Protein AF-A0AAV4NPJ3-F1 (afdb_monomer_lite)

Organism: Caerostris extrusa (NCBI:txid172846)

Secondary structure (DSSP, 8-state):
-TGGGT---SSS---SHHHHHHHHHHHHHHHHHHHHHHHHHHHHHHHHTHHHHHHHHHHHHHHHHHHHTT--HHHHHHHHHHHHHHHTT----HHHHHHHS-HHHHHHHHHHHHHHHHHH-HHHHTS-HHHHHHHHTT---

Sequence (141 aa):
MSHMLCIGYGRFPPQSLTDMWLTLLSMISGATCYALFLGHTTNLIQSLDSSRRQYREKLKQVEEYMAYRKLHRDLRTRITDYFEHRYQGKFFDEEMILGELSERLREDVINYNCRSLVASVPFFANADPNFVNDVVTKLKI

InterPro domains:
  IPR018490 Cyclic nucleotide-binding domain superfamily [SSF51206] (49-140)
  IPR051413 Potassium/sodium hyperpolarization-activated cyclic nucleotide-gated channel [PTHR45689] (1-140)

Foldseek 3Di:
DCLLVVVDDDPDPDPDPVSVVVSVVSNVVSVVVVVVVVVVVVVVVCVVCVFLVVLVVVVVVVVVVCVVVVPDDVVNVVVSVVSCVVAVSGDDPVVVVLVPDDPVVSLVVLCVVCVVVLVVDPVNVPDDPVVVSVVSSPDDD

Radius of gyration: 28.48 Å; chains: 1; bounding box: 67×45×72 Å

pLDDT: mean 88.07, std 9.39, range [54.59, 97.94]

Structure (mmCIF, N/CA/C/O backbone):
data_AF-A0AAV4NPJ3-F1
#
_entry.id   AF-A0AAV4NPJ3-F1
#
loop_
_atom_site.group_PDB
_atom_site.id
_atom_site.type_symbol
_atom_site.label_atom_id
_atom_site.label_alt_id
_atom_site.label_comp_id
_atom_site.label_asym_id
_atom_site.label_entity_id
_atom_site.label_seq_id
_atom_site.pdbx_PDB_ins_code
_atom_site.Cartn_x
_atom_site.Cartn_y
_atom_site.Cartn_z
_atom_site.occupancy
_atom_site.B_iso_or_equiv
_atom_site.auth_seq_id
_atom_site.auth_comp_id
_atom_site.auth_asym_id
_atom_site.auth_atom_id
_atom_site.pdbx_PDB_model_num
ATOM 1 N N . MET A 1 1 ? 20.559 8.205 -31.337 1.00 59.12 1 MET A N 1
ATOM 2 C CA . MET A 1 1 ? 19.292 7.554 -30.925 1.00 59.12 1 MET A CA 1
ATOM 3 C C . MET A 1 1 ? 19.341 6.029 -31.040 1.00 59.12 1 MET A C 1
ATOM 5 O O . MET A 1 1 ? 18.968 5.381 -30.076 1.00 59.12 1 MET A O 1
ATOM 9 N N . SER A 1 2 ? 19.836 5.433 -32.136 1.00 61.56 2 SER A N 1
ATOM 10 C CA . SER A 1 2 ? 19.913 3.962 -32.309 1.00 61.56 2 SER A CA 1
ATOM 11 C C . SER A 1 2 ? 20.800 3.240 -31.278 1.00 61.56 2 SER A C 1
ATOM 13 O O . SER A 1 2 ? 20.381 2.236 -30.709 1.00 61.56 2 SER A O 1
ATOM 15 N N . HIS A 1 3 ? 21.982 3.790 -30.976 1.00 57.72 3 HIS A N 1
ATOM 16 C CA . HIS A 1 3 ? 22.903 3.250 -29.959 1.00 57.72 3 HIS A CA 1
ATOM 17 C C . HIS A 1 3 ? 22.355 3.347 -28.529 1.00 57.72 3 HIS A C 1
ATOM 19 O O . HIS A 1 3 ? 22.660 2.507 -27.694 1.00 57.72 3 HIS A O 1
ATOM 25 N N . MET A 1 4 ? 21.515 4.350 -28.261 1.00 56.78 4 MET A N 1
ATOM 26 C CA . MET A 1 4 ? 20.905 4.579 -26.948 1.00 56.78 4 MET A CA 1
ATOM 27 C C . MET A 1 4 ? 19.781 3.579 -26.639 1.00 56.78 4 MET A C 1
ATOM 29 O O . MET A 1 4 ? 19.481 3.340 -25.478 1.00 56.78 4 MET A O 1
ATOM 33 N N . LEU A 1 5 ? 19.170 2.995 -27.673 1.00 54.59 5 LEU A N 1
ATOM 34 C CA . LEU A 1 5 ? 18.054 2.051 -27.562 1.00 54.59 5 LEU A CA 1
ATOM 35 C C . LEU A 1 5 ? 18.465 0.600 -27.868 1.00 54.59 5 LEU A C 1
ATOM 37 O O . LEU A 1 5 ? 17.599 -0.248 -28.057 1.00 54.59 5 LEU A O 1
ATOM 41 N N . CYS A 1 6 ? 19.769 0.311 -27.960 1.00 59.78 6 CYS A N 1
ATOM 42 C CA . CYS A 1 6 ? 20.296 -1.013 -28.318 1.00 59.78 6 CYS A CA 1
ATOM 43 C C . CYS A 1 6 ? 19.797 -1.553 -29.680 1.00 59.78 6 CYS A C 1
ATOM 45 O O . CYS A 1 6 ? 19.761 -2.762 -29.885 1.00 59.78 6 CYS A O 1
ATOM 47 N N . ILE A 1 7 ? 19.418 -0.678 -30.623 1.00 71.56 7 ILE A N 1
ATOM 48 C CA . ILE A 1 7 ? 18.850 -1.075 -31.932 1.00 71.56 7 ILE A CA 1
ATOM 49 C C . ILE A 1 7 ? 19.957 -1.420 -32.950 1.00 71.56 7 ILE A C 1
ATOM 51 O O . ILE A 1 7 ? 19.713 -2.135 -33.917 1.00 71.56 7 ILE A O 1
ATOM 55 N N . GLY A 1 8 ? 21.192 -0.961 -32.713 1.00 65.38 8 GLY A N 1
ATOM 56 C CA . GLY A 1 8 ? 22.374 -1.314 -33.507 1.00 65.38 8 GLY A CA 1
ATOM 57 C C . GLY A 1 8 ? 23.071 -0.123 -34.172 1.00 65.38 8 GLY A C 1
ATOM 58 O O . GLY A 1 8 ? 22.773 1.045 -33.900 1.00 65.38 8 GLY A O 1
ATOM 59 N N . TYR A 1 9 ? 24.039 -0.443 -35.032 1.00 63.28 9 TYR A N 1
ATOM 60 C CA . TYR A 1 9 ? 24.774 0.514 -35.866 1.00 63.28 9 TYR A CA 1
ATOM 61 C C . TYR A 1 9 ? 23.912 0.916 -37.068 1.00 63.28 9 TYR A C 1
ATOM 63 O O . TYR A 1 9 ? 23.127 0.100 -37.528 1.00 63.28 9 TYR A O 1
ATOM 71 N N . GLY A 1 10 ? 24.037 2.158 -37.552 1.00 70.31 10 GLY A N 1
ATOM 72 C CA . GLY A 1 10 ? 23.197 2.731 -38.616 1.00 70.31 10 GLY A CA 1
ATOM 73 C C . GLY A 1 10 ? 23.171 1.930 -39.930 1.00 70.31 10 GLY A C 1
ATOM 74 O O . GLY A 1 10 ? 22.499 0.915 -40.038 1.00 70.31 10 GLY A O 1
ATOM 75 N N . ARG A 1 11 ? 23.836 2.411 -40.989 1.00 66.75 11 ARG A N 1
ATOM 76 C CA . ARG A 1 11 ? 23.858 1.710 -42.294 1.00 66.75 11 ARG A CA 1
ATOM 77 C C . ARG A 1 11 ? 25.016 0.708 -42.417 1.00 66.75 11 ARG A C 1
ATOM 79 O O . ARG A 1 11 ? 24.890 -0.269 -43.144 1.00 66.75 11 ARG A O 1
ATOM 86 N N . PHE A 1 12 ? 26.123 0.946 -41.707 1.00 72.00 12 PHE A N 1
ATOM 87 C CA . PHE A 1 12 ? 27.345 0.132 -41.720 1.00 72.00 12 PHE A CA 1
ATOM 88 C C . PHE A 1 12 ? 28.020 0.154 -40.332 1.00 72.00 12 PHE A C 1
ATOM 90 O O . PHE A 1 12 ? 27.826 1.125 -39.593 1.00 72.00 12 PHE A O 1
ATOM 97 N N . PRO A 1 13 ? 28.805 -0.878 -39.958 1.00 73.81 13 PRO A N 1
ATOM 98 C CA . PRO A 1 13 ? 29.595 -0.865 -38.725 1.00 73.81 13 PRO A CA 1
ATOM 99 C C . PRO A 1 13 ? 30.749 0.153 -38.811 1.00 73.81 13 PRO A C 1
ATOM 101 O O . PRO A 1 13 ? 31.213 0.434 -39.922 1.00 73.81 13 PRO A O 1
ATOM 104 N N . PRO A 1 14 ? 31.232 0.696 -37.674 1.00 75.81 14 PRO A N 1
ATOM 105 C CA . PRO A 1 14 ? 32.326 1.664 -37.653 1.00 75.81 14 PRO A CA 1
ATOM 106 C C . PRO A 1 14 ? 33.580 1.055 -38.289 1.00 75.81 14 PRO A C 1
ATOM 108 O O . PRO A 1 14 ? 34.057 0.009 -37.855 1.00 75.81 14 PRO A O 1
ATOM 111 N N . GLN A 1 15 ? 34.083 1.701 -39.343 1.00 79.12 15 GLN A N 1
ATOM 112 C CA . GLN A 1 15 ? 35.246 1.236 -40.110 1.00 79.12 15 GLN A CA 1
ATOM 113 C C . GLN A 1 15 ? 36.548 1.885 -39.619 1.00 79.12 15 GLN A C 1
ATOM 115 O O . GLN A 1 15 ? 37.614 1.286 -39.729 1.00 79.12 15 GLN A O 1
ATOM 120 N N . SER A 1 16 ? 36.475 3.109 -39.078 1.00 87.88 16 SER A N 1
ATOM 121 C CA . SER A 1 16 ? 37.637 3.826 -38.549 1.00 87.88 16 SER A CA 1
ATOM 122 C C . SER A 1 16 ? 37.790 3.629 -37.037 1.00 87.88 16 SER A C 1
ATOM 124 O O . SER A 1 16 ? 36.809 3.457 -36.307 1.00 87.88 16 SER A O 1
ATOM 126 N N . LEU A 1 17 ? 39.034 3.687 -36.547 1.00 85.69 17 LEU A N 1
ATOM 127 C CA . LEU A 1 17 ? 39.340 3.549 -35.118 1.00 85.69 17 LEU A CA 1
ATOM 128 C C . LEU A 1 17 ? 38.647 4.645 -34.285 1.00 85.69 17 LEU A C 1
ATOM 130 O O . LEU A 1 17 ? 38.153 4.388 -33.190 1.00 85.69 17 LEU A O 1
ATOM 134 N N . THR A 1 18 ? 38.573 5.862 -34.829 1.00 87.69 18 THR A N 1
ATOM 135 C CA . THR A 1 18 ? 37.867 7.004 -34.234 1.00 87.69 18 THR A CA 1
ATOM 136 C C . THR A 1 18 ? 36.362 6.767 -34.137 1.00 87.69 18 THR A C 1
ATOM 138 O O . THR A 1 18 ? 35.787 6.990 -33.072 1.00 87.69 18 THR A O 1
ATOM 141 N N . ASP A 1 19 ? 35.730 6.238 -35.191 1.00 83.00 19 ASP A N 1
ATOM 142 C CA . ASP A 1 19 ? 34.296 5.919 -35.169 1.00 83.00 19 ASP A CA 1
ATOM 143 C C . ASP A 1 19 ? 33.989 4.799 -34.171 1.00 83.00 19 ASP A C 1
ATOM 145 O O . ASP A 1 19 ? 32.953 4.825 -33.505 1.00 83.00 19 ASP A O 1
ATOM 149 N N . MET A 1 20 ? 34.898 3.828 -34.023 1.00 84.12 20 MET A N 1
ATOM 150 C CA . MET A 1 20 ? 34.754 2.734 -33.064 1.00 84.12 20 MET A CA 1
ATOM 151 C C . MET A 1 20 ? 34.739 3.254 -31.621 1.00 84.12 20 MET A C 1
ATOM 153 O O . MET A 1 20 ? 33.819 2.923 -30.870 1.00 84.12 20 MET A O 1
ATOM 157 N N . TRP A 1 21 ? 35.693 4.112 -31.242 1.00 87.44 21 TRP A N 1
ATOM 158 C CA . TRP A 1 21 ? 35.749 4.705 -29.900 1.00 87.44 21 TRP A CA 1
ATOM 159 C C . TRP A 1 21 ? 34.550 5.602 -29.591 1.00 87.44 21 TRP A C 1
ATOM 161 O O . TRP A 1 21 ? 33.960 5.485 -28.516 1.00 87.44 21 TRP A O 1
ATOM 171 N N . LEU A 1 22 ? 34.144 6.456 -30.537 1.00 85.69 22 LEU A N 1
ATOM 172 C CA . LEU A 1 22 ? 32.957 7.301 -30.378 1.00 85.69 22 LEU A CA 1
ATOM 173 C C . LEU A 1 22 ? 31.692 6.459 -30.211 1.00 85.69 22 LEU A C 1
ATOM 175 O O . LEU A 1 22 ? 30.855 6.745 -29.351 1.00 85.69 22 LEU A O 1
ATOM 179 N N . THR A 1 23 ? 31.576 5.382 -30.989 1.00 85.00 23 THR A N 1
ATOM 180 C CA . THR A 1 23 ? 30.420 4.498 -30.889 1.00 85.00 23 THR A CA 1
ATOM 181 C C . THR A 1 23 ? 30.400 3.754 -29.556 1.00 85.00 23 THR A C 1
ATOM 183 O O . THR A 1 23 ? 29.353 3.722 -28.911 1.00 85.00 23 THR A O 1
ATOM 186 N N . LEU A 1 24 ? 31.541 3.229 -29.094 1.00 87.19 24 LEU A N 1
ATOM 187 C CA . LEU A 1 24 ? 31.666 2.596 -27.777 1.00 87.19 24 LEU A CA 1
ATOM 188 C C . LEU A 1 24 ? 31.264 3.552 -26.649 1.00 87.19 24 LEU A C 1
ATOM 190 O O . LEU A 1 24 ? 30.436 3.190 -25.814 1.00 87.19 24 LEU A O 1
ATOM 194 N N . LEU A 1 25 ? 31.776 4.786 -26.660 1.00 89.25 25 LEU A N 1
ATOM 195 C CA . LEU A 1 25 ? 31.443 5.789 -25.648 1.00 89.25 25 LEU A CA 1
ATOM 196 C C . LEU A 1 25 ? 29.944 6.120 -25.651 1.00 89.25 25 LEU A C 1
ATOM 198 O O . LEU A 1 25 ? 29.322 6.183 -24.591 1.00 89.25 25 LEU A O 1
ATOM 202 N N . SER A 1 26 ? 29.350 6.278 -26.838 1.00 87.25 26 SER A N 1
ATOM 203 C CA . SER A 1 26 ? 27.914 6.546 -26.989 1.00 87.25 26 SER A CA 1
ATOM 204 C C . SER A 1 26 ? 27.028 5.379 -26.537 1.00 87.25 26 SER A C 1
ATOM 206 O O . SER A 1 26 ? 25.923 5.590 -26.039 1.00 87.25 26 SER A O 1
ATOM 208 N N . MET A 1 27 ? 27.508 4.143 -26.693 1.00 86.38 27 MET A N 1
ATOM 209 C CA . MET A 1 27 ? 26.780 2.942 -26.299 1.00 86.38 27 MET A CA 1
ATOM 210 C C . MET A 1 27 ? 26.822 2.760 -24.781 1.00 86.38 27 MET A C 1
ATOM 212 O O . MET A 1 27 ? 25.794 2.481 -24.171 1.00 86.38 27 MET A O 1
ATOM 216 N N . ILE A 1 28 ? 27.982 3.000 -24.160 1.00 91.00 28 ILE A N 1
ATOM 217 C CA . ILE A 1 28 ? 28.144 2.973 -22.701 1.00 91.00 28 ILE A CA 1
ATOM 218 C C . ILE A 1 28 ? 27.286 4.059 -22.048 1.00 91.00 28 ILE A C 1
ATOM 220 O O . ILE A 1 28 ? 26.547 3.771 -21.104 1.00 91.00 28 ILE A O 1
ATOM 224 N N . SER A 1 29 ? 27.339 5.296 -22.553 1.00 90.69 29 SER A N 1
ATOM 225 C CA . SER A 1 29 ? 26.529 6.386 -22.003 1.00 90.69 29 SER A CA 1
ATOM 226 C C . SER A 1 29 ? 25.033 6.119 -22.180 1.00 90.69 29 SER A C 1
ATOM 228 O O . SER A 1 29 ? 24.273 6.254 -21.223 1.00 90.69 29 SER A O 1
ATOM 230 N N . GLY A 1 30 ? 24.613 5.646 -23.358 1.00 86.56 30 GLY A N 1
ATOM 231 C CA . GLY A 1 30 ? 23.223 5.288 -23.634 1.00 86.56 30 GLY A CA 1
ATOM 232 C C . GLY A 1 30 ? 22.694 4.174 -22.730 1.00 86.56 30 GLY A C 1
ATOM 233 O O . GLY A 1 30 ? 21.645 4.340 -22.108 1.00 86.56 30 GLY A O 1
ATOM 234 N N . ALA A 1 31 ? 23.445 3.077 -22.595 1.00 88.69 31 ALA A N 1
ATOM 235 C CA . ALA A 1 31 ? 23.090 1.962 -21.718 1.00 88.69 31 ALA A CA 1
ATOM 236 C C . ALA A 1 31 ? 22.996 2.396 -20.247 1.00 88.69 31 ALA A C 1
ATOM 238 O O . ALA A 1 31 ? 22.064 2.004 -19.546 1.00 88.69 31 ALA A O 1
ATOM 239 N N . THR A 1 32 ? 23.918 3.250 -19.794 1.00 93.00 32 THR A N 1
ATOM 240 C CA . THR A 1 32 ? 23.924 3.767 -18.419 1.00 93.00 32 THR A CA 1
ATOM 241 C C . THR A 1 32 ? 22.701 4.644 -18.154 1.00 93.00 32 THR A C 1
ATOM 243 O O . THR A 1 32 ? 21.985 4.422 -17.179 1.00 93.00 32 THR A O 1
ATOM 246 N N . CYS A 1 33 ? 22.402 5.594 -19.045 1.00 92.12 33 CYS A N 1
ATOM 247 C CA . CYS A 1 33 ? 21.211 6.437 -18.938 1.00 92.12 33 CYS A CA 1
ATOM 248 C C . CYS A 1 33 ? 19.919 5.609 -18.945 1.00 92.12 33 CYS A C 1
ATOM 250 O O . CYS A 1 33 ? 19.019 5.878 -18.150 1.00 92.12 33 CYS A O 1
ATOM 252 N N . TYR A 1 34 ? 19.830 4.586 -19.801 1.00 90.81 34 TYR A N 1
ATOM 253 C CA . TYR A 1 34 ? 18.662 3.708 -19.860 1.00 90.81 34 TYR A CA 1
ATOM 254 C C . TYR A 1 34 ? 18.494 2.873 -18.583 1.00 90.81 34 TYR A C 1
ATOM 256 O O . TYR A 1 34 ? 17.387 2.779 -18.053 1.00 90.81 34 TYR A O 1
ATOM 264 N N . ALA A 1 35 ? 19.586 2.326 -18.040 1.00 93.44 35 ALA A N 1
ATOM 265 C CA . ALA A 1 35 ? 19.563 1.591 -16.778 1.00 93.44 35 ALA A CA 1
ATOM 266 C C . ALA A 1 35 ? 19.104 2.475 -15.606 1.00 93.44 35 ALA A C 1
ATOM 268 O O . ALA A 1 35 ? 18.251 2.061 -14.821 1.00 93.44 35 ALA A O 1
ATOM 269 N N . LEU A 1 36 ? 19.613 3.709 -15.516 1.00 95.44 36 LEU A N 1
ATOM 270 C CA . LEU A 1 36 ? 19.187 4.671 -14.496 1.00 95.44 36 LEU A CA 1
ATOM 271 C C . LEU A 1 36 ? 17.712 5.042 -14.650 1.00 95.44 36 LEU A C 1
ATOM 273 O O . LEU A 1 36 ? 16.971 5.035 -13.668 1.00 95.44 36 LEU A O 1
ATOM 277 N N . PHE A 1 37 ? 17.269 5.318 -15.878 1.00 94.94 37 PHE A N 1
ATOM 278 C CA . PHE A 1 37 ? 15.871 5.618 -16.169 1.00 94.94 37 PHE A CA 1
ATOM 279 C C . PHE A 1 37 ? 14.949 4.480 -15.714 1.00 94.94 37 PHE A C 1
ATOM 281 O O . PHE A 1 37 ? 14.025 4.722 -14.938 1.00 94.94 37 PHE A O 1
ATOM 288 N N . LEU A 1 38 ? 15.245 3.235 -16.106 1.00 95.31 38 LEU A N 1
ATOM 289 C CA . LEU A 1 38 ? 14.479 2.067 -15.664 1.00 95.31 38 LEU A CA 1
ATOM 290 C C . LEU A 1 38 ? 14.506 1.884 -14.144 1.00 95.31 38 LEU A C 1
ATOM 292 O O . LEU A 1 38 ? 13.476 1.545 -13.556 1.00 95.31 38 LEU A O 1
ATOM 296 N N . GLY A 1 39 ? 15.647 2.130 -13.497 1.00 95.44 39 GLY A N 1
ATOM 297 C CA . GLY A 1 39 ? 15.765 2.089 -12.040 1.00 95.44 39 GLY A CA 1
ATOM 298 C C . GLY A 1 39 ? 14.828 3.088 -11.360 1.00 95.44 39 GLY A C 1
ATOM 299 O O . GLY A 1 39 ? 14.052 2.718 -10.477 1.00 95.44 39 GLY A O 1
ATOM 300 N N . HIS A 1 40 ? 14.824 4.341 -11.818 1.00 95.00 40 HIS A N 1
ATOM 301 C CA . HIS A 1 40 ? 13.934 5.374 -11.289 1.00 95.00 40 HIS A CA 1
ATOM 302 C C . HIS A 1 40 ? 12.457 5.073 -11.553 1.00 95.00 40 HIS A C 1
ATOM 304 O O . HIS A 1 40 ? 11.642 5.204 -10.639 1.00 95.00 40 HIS A O 1
ATOM 310 N N . THR A 1 41 ? 12.102 4.626 -12.762 1.00 94.94 41 THR A N 1
ATOM 311 C CA . THR A 1 41 ? 10.723 4.229 -13.082 1.00 94.94 41 THR A CA 1
ATOM 312 C C . THR A 1 41 ? 10.257 3.070 -12.200 1.00 94.94 41 THR A C 1
ATOM 314 O O . THR A 1 41 ? 9.150 3.114 -11.671 1.00 94.94 41 THR A O 1
ATOM 317 N N . THR A 1 42 ? 11.107 2.065 -11.974 1.00 92.56 42 THR A N 1
ATOM 318 C CA . THR A 1 42 ? 10.786 0.924 -11.102 1.00 92.56 42 THR A CA 1
ATOM 319 C C . THR A 1 42 ? 10.555 1.372 -9.662 1.00 92.56 42 THR A C 1
ATOM 321 O O . THR A 1 42 ? 9.555 0.990 -9.055 1.00 92.56 42 THR A O 1
ATOM 324 N N . ASN A 1 43 ? 11.430 2.226 -9.125 1.00 90.69 43 ASN A N 1
ATOM 325 C CA . ASN A 1 43 ? 11.278 2.762 -7.772 1.00 90.69 43 ASN A CA 1
ATOM 326 C C . ASN A 1 43 ? 9.997 3.590 -7.621 1.00 90.69 43 ASN A C 1
ATOM 328 O O . ASN A 1 43 ? 9.311 3.466 -6.610 1.00 90.69 43 ASN A O 1
ATOM 332 N N . LEU A 1 44 ? 9.644 4.390 -8.630 1.00 91.00 44 LEU A N 1
ATOM 333 C CA . LEU A 1 44 ? 8.398 5.155 -8.634 1.00 91.00 44 LEU A CA 1
ATOM 334 C C . LEU A 1 44 ? 7.167 4.237 -8.634 1.00 91.00 44 LEU A C 1
ATOM 336 O O . LEU A 1 44 ? 6.236 4.447 -7.866 1.00 91.00 44 LEU A O 1
ATOM 340 N N . ILE A 1 45 ? 7.164 3.187 -9.458 1.00 88.44 45 ILE A N 1
ATOM 341 C CA . ILE A 1 45 ? 6.063 2.212 -9.476 1.00 88.44 45 ILE A CA 1
ATOM 342 C C . ILE A 1 45 ? 5.935 1.521 -8.112 1.00 88.44 45 ILE A C 1
ATOM 344 O O . ILE A 1 45 ? 4.828 1.346 -7.606 1.00 88.44 45 ILE A O 1
ATOM 348 N N . GLN A 1 46 ? 7.060 1.159 -7.492 1.00 85.06 46 GLN A N 1
ATOM 349 C CA . GLN A 1 46 ? 7.061 0.532 -6.172 1.00 85.06 46 GLN A CA 1
ATOM 350 C C . GLN A 1 46 ? 6.589 1.478 -5.059 1.00 85.06 46 GLN A C 1
ATOM 352 O O . GLN A 1 46 ? 5.943 1.012 -4.120 1.0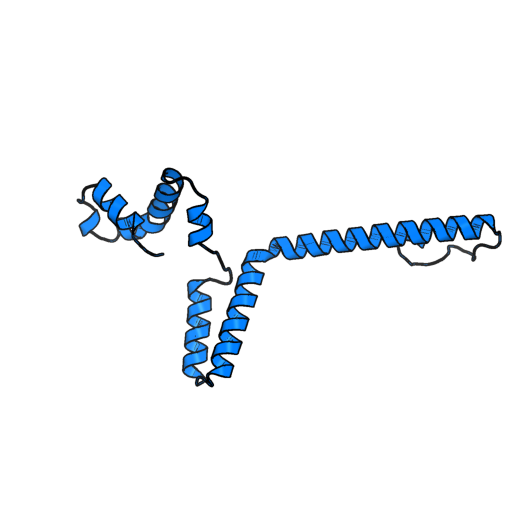0 85.06 46 GLN A O 1
ATOM 357 N N . SER A 1 47 ? 6.884 2.779 -5.146 1.00 84.56 47 SER A N 1
ATOM 358 C CA . SER A 1 47 ? 6.475 3.753 -4.128 1.00 84.56 47 SER A CA 1
ATOM 359 C C . SER A 1 47 ? 4.989 4.107 -4.209 1.00 84.56 47 SER A C 1
ATOM 361 O O . SER A 1 47 ? 4.359 4.294 -3.168 1.00 84.56 47 SER A O 1
ATOM 363 N N . LEU A 1 48 ? 4.404 4.126 -5.412 1.00 83.50 48 LEU A N 1
ATOM 364 C CA . LEU A 1 48 ? 2.978 4.404 -5.616 1.00 83.50 48 LEU A CA 1
ATOM 365 C C . LEU A 1 48 ? 2.055 3.345 -4.989 1.00 83.50 48 LEU A C 1
ATOM 367 O O . LEU A 1 48 ? 0.935 3.670 -4.601 1.00 83.50 48 LEU A O 1
ATOM 371 N N . ASP A 1 49 ? 2.514 2.095 -4.865 1.00 85.44 49 ASP A N 1
ATOM 372 C CA . ASP A 1 49 ? 1.713 0.974 -4.348 1.00 85.44 49 ASP A CA 1
ATOM 373 C C . ASP A 1 49 ? 2.156 0.494 -2.952 1.00 85.44 49 ASP A C 1
ATOM 375 O O . ASP A 1 49 ? 1.902 -0.650 -2.570 1.00 85.44 49 ASP A O 1
ATOM 379 N N . SER A 1 50 ? 2.829 1.352 -2.177 1.00 87.12 50 SER A N 1
ATOM 380 C CA . SER A 1 50 ? 3.464 0.991 -0.897 1.00 87.12 50 SER A CA 1
ATOM 381 C C . SER A 1 50 ? 2.498 0.359 0.119 1.00 87.12 50 SER A C 1
ATOM 383 O O . SER A 1 50 ? 2.747 -0.750 0.589 1.00 87.12 50 SER A O 1
ATOM 385 N N . SER A 1 51 ? 1.358 1.000 0.399 1.00 88.94 51 SER A N 1
ATOM 386 C CA . SER A 1 51 ? 0.352 0.504 1.363 1.00 88.94 51 SER A CA 1
ATOM 387 C C . SER A 1 51 ? -0.297 -0.820 0.941 1.00 88.94 51 SER A C 1
ATOM 389 O O . SER A 1 51 ? -0.560 -1.690 1.777 1.00 88.94 51 SER A O 1
ATOM 391 N N . ARG A 1 52 ? -0.531 -1.023 -0.363 1.00 89.88 52 ARG A N 1
ATOM 392 C CA . ARG A 1 52 ? -1.051 -2.299 -0.878 1.00 89.88 52 ARG A CA 1
ATOM 393 C C . ARG A 1 52 ? 0.015 -3.382 -0.859 1.00 89.88 52 ARG A C 1
ATOM 395 O O . ARG A 1 52 ? -0.292 -4.535 -0.571 1.00 89.88 52 ARG A O 1
ATOM 402 N N . ARG A 1 53 ? 1.270 -3.035 -1.153 1.00 90.06 53 ARG A N 1
ATOM 403 C CA . ARG A 1 53 ? 2.401 -3.958 -1.039 1.00 90.06 53 ARG A CA 1
ATOM 404 C C . ARG A 1 53 ? 2.555 -4.445 0.399 1.00 90.06 53 ARG A C 1
ATOM 406 O O . ARG A 1 53 ? 2.618 -5.653 0.598 1.00 90.06 53 ARG A O 1
ATOM 413 N N . GLN A 1 54 ? 2.530 -3.541 1.376 1.00 91.44 54 GLN A N 1
ATOM 414 C CA . GLN A 1 54 ? 2.565 -3.895 2.797 1.00 91.44 54 GLN A CA 1
ATOM 415 C C . GLN A 1 54 ? 1.391 -4.799 3.191 1.00 91.44 54 GLN A C 1
ATOM 417 O O . GLN A 1 54 ? 1.596 -5.801 3.871 1.00 91.44 54 GLN A O 1
ATOM 422 N N . TYR A 1 55 ? 0.176 -4.509 2.710 1.00 94.25 55 TYR A N 1
ATOM 423 C CA . TYR A 1 55 ? -0.976 -5.389 2.927 1.00 94.25 55 TYR A CA 1
ATOM 424 C C . TYR A 1 55 ? -0.752 -6.797 2.357 1.00 94.25 55 TYR A C 1
ATOM 426 O O . TYR A 1 55 ? -0.960 -7.781 3.063 1.00 94.25 55 TYR A O 1
ATOM 434 N N . ARG A 1 56 ? -0.271 -6.912 1.111 1.00 93.50 56 ARG A N 1
ATOM 435 C CA . ARG A 1 56 ? 0.035 -8.210 0.482 1.00 93.50 56 ARG A CA 1
ATOM 436 C C . ARG A 1 56 ? 1.116 -8.976 1.243 1.00 93.50 56 ARG A C 1
ATOM 438 O O . ARG A 1 56 ? 0.980 -10.178 1.449 1.00 93.50 56 ARG A O 1
ATOM 445 N N . GLU A 1 57 ? 2.174 -8.292 1.673 1.00 94.00 57 GLU A N 1
ATOM 446 C CA . GLU A 1 57 ? 3.244 -8.888 2.478 1.00 94.00 57 GLU A CA 1
ATOM 447 C C . GLU A 1 57 ? 2.708 -9.388 3.829 1.00 94.00 57 GLU A C 1
ATOM 449 O O . GLU A 1 57 ? 3.001 -10.518 4.226 1.00 94.00 57 GLU A O 1
ATOM 454 N N . LYS A 1 58 ? 1.853 -8.603 4.500 1.00 93.62 58 LYS A N 1
ATOM 455 C CA . LYS A 1 58 ? 1.200 -9.004 5.752 1.00 93.62 58 LYS A CA 1
ATOM 456 C C . LYS A 1 58 ? 0.281 -10.209 5.559 1.00 93.62 58 LYS A C 1
ATOM 458 O O . LYS A 1 58 ? 0.355 -11.153 6.342 1.00 93.62 58 LYS A O 1
ATOM 463 N N . LEU A 1 59 ? -0.556 -10.197 4.522 1.00 95.44 59 LEU A N 1
ATOM 464 C CA . LEU A 1 59 ? -1.477 -11.293 4.219 1.00 95.44 59 LEU A CA 1
ATOM 465 C C . LEU A 1 59 ? -0.714 -12.590 3.933 1.00 95.44 59 LEU A C 1
ATOM 467 O O . LEU A 1 59 ? -1.058 -13.634 4.479 1.00 95.44 59 LEU A O 1
ATOM 471 N N . LYS A 1 60 ? 0.391 -12.510 3.183 1.00 96.56 60 LYS A N 1
ATOM 472 C CA . LYS A 1 60 ? 1.269 -13.656 2.925 1.00 96.56 60 LYS A CA 1
ATOM 473 C C . LYS A 1 60 ? 1.834 -14.259 4.217 1.00 96.56 60 LYS A C 1
ATOM 475 O O . LYS A 1 60 ? 1.802 -15.473 4.388 1.00 96.56 60 LYS A O 1
ATOM 480 N N . GLN A 1 61 ? 2.302 -13.431 5.155 1.00 96.94 61 GLN A N 1
ATOM 481 C CA . GLN A 1 61 ? 2.770 -13.920 6.462 1.00 96.94 61 GLN A CA 1
ATOM 482 C C . GLN A 1 61 ? 1.655 -14.625 7.248 1.00 96.94 61 GLN A C 1
ATOM 484 O O . GLN A 1 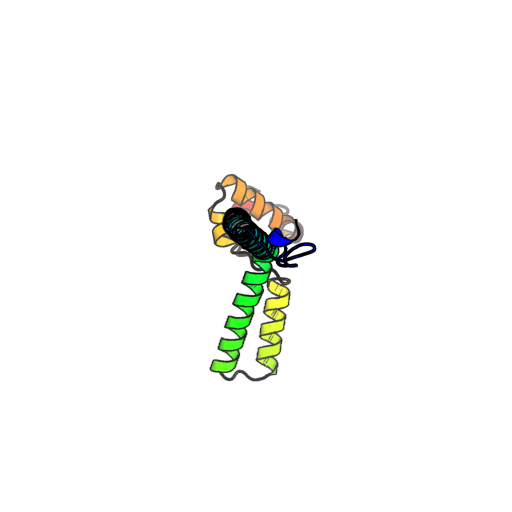61 ? 1.896 -15.640 7.904 1.00 96.94 61 GLN A O 1
ATOM 489 N N . VAL A 1 62 ? 0.426 -14.103 7.183 1.00 96.75 62 VAL A N 1
ATOM 490 C CA . VAL A 1 62 ? -0.743 -14.733 7.812 1.00 96.75 62 VAL A CA 1
ATOM 491 C C . VAL A 1 62 ? -1.025 -16.090 7.166 1.00 96.75 62 VAL A C 1
ATOM 493 O O . VAL A 1 62 ? -1.198 -17.074 7.879 1.00 96.75 62 VAL A O 1
ATOM 496 N N . GLU A 1 63 ? -1.007 -16.186 5.838 1.00 96.19 63 GLU A N 1
ATOM 497 C CA . GLU A 1 63 ? -1.184 -17.448 5.109 1.00 96.19 63 GLU A CA 1
ATOM 498 C C . GLU A 1 63 ? -0.124 -18.495 5.469 1.00 96.19 63 GLU A C 1
ATOM 500 O O . GLU A 1 63 ? -0.468 -19.642 5.774 1.00 96.19 63 GLU A O 1
ATOM 505 N N . GLU A 1 64 ? 1.149 -18.097 5.505 1.00 97.62 64 GLU A N 1
ATOM 506 C CA . GLU A 1 64 ? 2.262 -18.952 5.929 1.00 97.62 64 GLU A CA 1
ATOM 507 C C . GLU A 1 64 ? 2.062 -19.453 7.367 1.00 97.62 64 GLU A C 1
ATOM 509 O O . GLU A 1 64 ? 2.222 -20.646 7.643 1.00 97.62 64 GLU A O 1
ATOM 514 N N . TYR A 1 65 ? 1.617 -18.581 8.277 1.00 97.88 65 TYR A N 1
ATOM 515 C CA . TYR A 1 65 ? 1.294 -18.954 9.654 1.00 97.88 65 TYR A CA 1
ATOM 516 C C . TYR A 1 65 ? 0.138 -19.964 9.735 1.00 97.88 65 TYR A C 1
ATOM 518 O O . TYR A 1 65 ? 0.225 -20.966 10.455 1.00 97.88 65 TYR A O 1
ATOM 526 N N . MET A 1 66 ? -0.937 -19.743 8.972 1.00 97.81 66 MET A N 1
ATOM 527 C CA . MET A 1 66 ? -2.080 -20.659 8.914 1.00 97.81 66 MET A CA 1
ATOM 528 C C . MET A 1 66 ? -1.685 -22.037 8.370 1.00 97.81 66 MET A C 1
ATOM 530 O O . MET A 1 66 ? -2.165 -23.065 8.864 1.00 97.81 66 MET A O 1
ATOM 534 N N . ALA A 1 67 ? -0.804 -22.066 7.367 1.00 97.19 67 ALA A N 1
ATOM 535 C CA . ALA A 1 67 ? -0.256 -23.292 6.804 1.00 97.19 67 ALA A CA 1
ATOM 536 C C . ALA A 1 67 ? 0.627 -24.031 7.819 1.00 97.19 67 ALA A C 1
ATOM 538 O O . ALA A 1 67 ? 0.416 -25.223 8.050 1.00 97.19 67 ALA A O 1
ATOM 539 N N . TYR A 1 68 ? 1.543 -23.319 8.484 1.00 97.88 68 TYR A N 1
ATOM 540 C CA . TYR A 1 68 ? 2.426 -23.864 9.518 1.00 97.88 68 TYR A CA 1
ATOM 541 C C . TYR A 1 68 ? 1.643 -24.496 10.678 1.00 97.88 68 TYR A C 1
ATOM 543 O O . TYR A 1 68 ? 1.941 -25.610 11.109 1.00 97.88 68 TYR A O 1
ATOM 551 N N . ARG A 1 69 ? 0.581 -23.826 11.143 1.00 97.94 69 ARG A N 1
ATOM 552 C CA . ARG A 1 69 ? -0.310 -24.334 12.199 1.00 97.94 69 ARG A CA 1
ATOM 553 C C . ARG A 1 69 ? -1.317 -25.379 11.720 1.00 97.94 69 ARG A C 1
ATOM 555 O O . ARG A 1 69 ? -2.071 -25.892 12.542 1.00 97.94 69 ARG A O 1
ATOM 562 N N . LYS A 1 70 ? -1.335 -25.707 10.422 1.00 97.00 70 LYS A N 1
ATOM 563 C CA . LYS A 1 70 ? -2.269 -26.662 9.804 1.00 97.00 70 LYS A CA 1
ATOM 564 C C . LYS A 1 70 ? -3.732 -26.352 10.139 1.00 97.00 70 LYS A C 1
ATOM 566 O O . LYS A 1 70 ? -4.521 -27.256 10.398 1.00 97.00 70 LYS A O 1
ATOM 571 N N . LEU A 1 71 ? -4.104 -25.069 10.118 1.00 97.44 71 LEU A N 1
ATOM 572 C CA . LEU A 1 71 ? -5.490 -24.672 10.374 1.00 97.44 71 LEU A CA 1
ATOM 573 C C . LEU A 1 71 ? -6.419 -25.305 9.330 1.00 97.44 71 LEU A C 1
ATOM 575 O O . LEU A 1 71 ? -6.034 -25.430 8.163 1.00 97.44 71 LEU A O 1
ATOM 579 N N . HIS A 1 72 ? -7.626 -25.690 9.741 1.00 96.88 72 HIS A N 1
ATOM 580 C CA . HIS A 1 72 ? -8.645 -26.227 8.839 1.00 96.88 72 HIS A CA 1
ATOM 581 C C . HIS A 1 72 ? -9.198 -25.130 7.915 1.00 96.88 72 HIS A C 1
ATOM 583 O O . HIS A 1 72 ? -9.072 -23.938 8.203 1.00 96.88 72 HIS A O 1
ATOM 589 N N . ARG A 1 73 ? -9.802 -25.536 6.792 1.00 96.19 73 ARG A N 1
ATOM 590 C CA . ARG A 1 73 ? -10.199 -24.634 5.699 1.00 96.19 73 ARG A CA 1
ATOM 591 C C . ARG A 1 73 ? -11.137 -23.514 6.152 1.00 96.19 73 ARG A C 1
ATOM 593 O O . ARG A 1 73 ? -10.870 -22.363 5.831 1.00 96.19 73 ARG A O 1
ATOM 600 N N . ASP A 1 74 ? -12.154 -23.835 6.944 1.00 97.94 74 ASP A N 1
ATOM 601 C CA . ASP A 1 74 ? -13.166 -22.852 7.355 1.00 97.94 74 ASP A CA 1
ATOM 602 C C . ASP A 1 74 ? -12.565 -21.724 8.202 1.00 97.94 74 ASP A C 1
ATOM 604 O O . ASP A 1 74 ? -12.867 -20.551 7.988 1.00 97.94 74 ASP A O 1
ATOM 608 N N . LEU A 1 75 ? -11.648 -22.050 9.121 1.00 97.44 75 LEU A N 1
ATOM 609 C CA . LEU A 1 75 ? -10.933 -21.040 9.898 1.00 97.44 75 LEU A CA 1
ATOM 610 C C . LEU A 1 75 ? -10.015 -20.187 9.021 1.00 97.44 75 LEU A C 1
ATOM 612 O O . LEU A 1 75 ? -9.929 -18.985 9.250 1.00 97.44 75 LEU A O 1
ATOM 616 N N . ARG A 1 76 ? -9.364 -20.771 8.007 1.00 97.25 76 ARG A N 1
ATOM 617 C CA . ARG A 1 76 ? -8.544 -19.989 7.069 1.00 97.25 76 ARG A CA 1
ATOM 618 C C . ARG A 1 76 ? -9.385 -18.975 6.310 1.00 97.25 76 ARG A C 1
ATOM 620 O O . ARG A 1 76 ? -9.015 -17.811 6.285 1.00 97.25 76 ARG A O 1
ATOM 627 N N . THR A 1 77 ? -10.526 -19.400 5.767 1.00 97.19 77 THR A N 1
ATOM 628 C CA . THR A 1 77 ? -11.458 -18.507 5.068 1.00 97.19 77 THR A CA 1
ATOM 629 C C . THR A 1 77 ? -11.908 -17.372 5.982 1.00 97.19 77 THR A C 1
ATOM 631 O O . THR A 1 77 ? -11.743 -16.214 5.629 1.00 97.19 77 THR A O 1
ATOM 634 N N . ARG A 1 78 ? -12.335 -17.680 7.213 1.00 97.81 78 ARG A N 1
ATOM 635 C CA . ARG A 1 78 ? -12.735 -16.650 8.186 1.00 97.81 78 ARG A CA 1
ATOM 636 C C . ARG A 1 78 ? -11.616 -15.664 8.528 1.00 97.81 78 ARG A C 1
ATOM 638 O O . ARG A 1 78 ? -11.895 -14.486 8.731 1.00 97.81 78 ARG A O 1
ATOM 645 N N . ILE A 1 79 ? -10.370 -16.132 8.632 1.00 97.38 79 ILE A N 1
ATOM 646 C CA . ILE A 1 79 ? -9.214 -15.260 8.876 1.00 97.38 79 ILE A CA 1
ATOM 647 C C . ILE A 1 79 ? -8.973 -14.361 7.660 1.00 97.38 79 ILE A C 1
ATOM 649 O O . ILE A 1 79 ? -8.838 -13.154 7.829 1.00 97.38 79 ILE A O 1
ATOM 653 N N . THR A 1 80 ? -8.951 -14.915 6.447 1.00 95.00 80 THR A N 1
ATOM 654 C CA . THR A 1 80 ? -8.764 -14.132 5.218 1.00 95.00 80 THR A CA 1
ATOM 655 C C . THR A 1 80 ? -9.860 -13.077 5.055 1.00 95.00 80 THR A C 1
ATOM 657 O O . THR A 1 80 ? -9.534 -11.903 4.879 1.00 95.00 80 THR A O 1
ATOM 660 N N . ASP A 1 81 ? -11.130 -13.454 5.231 1.00 96.25 81 ASP A N 1
ATOM 661 C CA . ASP A 1 81 ? -12.274 -12.538 5.150 1.00 96.25 81 ASP A CA 1
ATOM 662 C C . ASP A 1 81 ? -12.163 -11.410 6.187 1.00 96.25 81 ASP A C 1
ATOM 664 O O . ASP A 1 81 ? -12.430 -10.247 5.880 1.00 96.25 81 ASP A O 1
ATOM 668 N N . TYR A 1 82 ? -11.725 -11.729 7.412 1.00 95.94 82 TYR A N 1
ATOM 669 C CA . TYR A 1 82 ? -11.472 -10.732 8.454 1.00 95.94 82 TYR A CA 1
ATOM 670 C C . TYR A 1 82 ? -10.400 -9.720 8.027 1.00 95.94 82 TYR A C 1
ATOM 672 O O . TYR A 1 82 ? -10.603 -8.515 8.180 1.00 95.94 82 TYR A O 1
ATOM 680 N N . PHE A 1 83 ? -9.273 -10.181 7.477 1.00 95.00 83 PHE A N 1
ATOM 681 C CA . PHE A 1 83 ? -8.203 -9.290 7.019 1.00 95.00 83 PHE A CA 1
ATOM 682 C C . PHE A 1 83 ? -8.639 -8.430 5.827 1.00 95.00 83 PHE A C 1
ATOM 684 O O . PHE A 1 83 ? -8.251 -7.265 5.745 1.00 95.00 83 PHE A O 1
ATOM 691 N N . GLU A 1 84 ? -9.442 -8.969 4.911 1.00 92.88 84 GLU A N 1
ATOM 692 C CA . GLU A 1 84 ? -10.007 -8.201 3.800 1.00 92.88 84 GLU A CA 1
ATOM 693 C C . GLU A 1 84 ? -10.946 -7.097 4.302 1.00 92.88 84 GLU A C 1
ATOM 695 O O . GLU A 1 84 ? -10.792 -5.940 3.911 1.00 92.88 84 GLU A O 1
ATOM 700 N N . HIS A 1 85 ? -11.834 -7.404 5.251 1.00 93.88 85 HIS A N 1
ATOM 701 C CA . HIS A 1 85 ? -12.738 -6.410 5.835 1.00 93.88 85 HIS A CA 1
ATOM 702 C C . HIS A 1 85 ? -12.011 -5.366 6.695 1.00 93.88 85 HIS A C 1
ATOM 704 O O . HIS A 1 85 ? -12.338 -4.182 6.614 1.00 93.88 85 HIS A O 1
ATOM 710 N N . ARG A 1 86 ? -11.022 -5.768 7.510 1.00 91.81 86 ARG A N 1
ATOM 711 C CA . ARG A 1 86 ? -10.314 -4.860 8.437 1.00 91.81 86 ARG A CA 1
ATOM 712 C C . ARG A 1 86 ? -9.394 -3.867 7.728 1.00 91.81 86 ARG A C 1
ATOM 714 O O . ARG A 1 86 ? -9.220 -2.757 8.227 1.00 91.81 86 ARG A O 1
ATOM 721 N N . TYR A 1 87 ? -8.780 -4.271 6.617 1.00 92.25 87 TYR A N 1
ATOM 722 C CA . TYR A 1 87 ? -7.763 -3.470 5.926 1.00 92.25 87 TYR A CA 1
ATOM 723 C C . TYR A 1 87 ? -8.202 -2.985 4.540 1.00 92.25 87 TYR A C 1
ATOM 725 O O . TYR A 1 87 ? -7.573 -2.092 3.983 1.00 92.25 87 TYR A O 1
ATOM 733 N N . GLN A 1 88 ? -9.257 -3.551 3.946 1.00 92.81 88 GLN A N 1
ATOM 734 C CA . GLN A 1 88 ? -9.790 -3.127 2.641 1.00 92.81 88 GLN A CA 1
ATOM 735 C C . GLN A 1 88 ? -8.704 -3.031 1.547 1.00 92.81 88 GLN A C 1
ATOM 737 O O . GLN A 1 88 ? -8.678 -2.116 0.721 1.00 92.81 88 GLN A O 1
ATOM 742 N N . GLY A 1 89 ? -7.747 -3.965 1.572 1.00 89.69 89 GLY A N 1
ATOM 743 C CA . GLY A 1 89 ? -6.638 -4.026 0.618 1.00 89.69 89 GLY A CA 1
ATOM 744 C C . GLY A 1 89 ? -5.486 -3.040 0.858 1.00 89.69 89 GLY A C 1
ATOM 745 O O . GLY A 1 89 ? -4.574 -2.979 0.028 1.00 89.69 89 GLY A O 1
ATOM 746 N N . LYS A 1 90 ? -5.496 -2.265 1.951 1.00 90.50 90 LYS A N 1
ATOM 747 C CA . LYS A 1 90 ? -4.427 -1.323 2.319 1.00 90.50 90 LYS A CA 1
ATOM 748 C C . LYS A 1 90 ? -4.063 -1.456 3.794 1.00 90.50 90 LYS A C 1
ATOM 750 O O . LYS A 1 90 ? -4.923 -1.456 4.664 1.00 90.50 90 LYS A O 1
ATOM 755 N N . PHE A 1 91 ? -2.772 -1.535 4.081 1.00 91.00 91 PHE A N 1
ATOM 756 C CA . PHE A 1 91 ? -2.282 -1.562 5.452 1.00 91.00 91 PHE A CA 1
ATOM 757 C C . PHE A 1 91 ? -1.745 -0.181 5.835 1.00 91.00 91 PHE A C 1
ATOM 759 O O . PHE A 1 91 ? -0.994 0.416 5.064 1.00 91.00 91 PHE A O 1
ATOM 766 N N . PHE A 1 92 ? -2.127 0.297 7.018 1.00 90.56 92 PHE A N 1
ATOM 767 C CA . PHE A 1 92 ? -1.613 1.515 7.635 1.00 90.56 92 PHE A CA 1
ATOM 768 C C . PHE A 1 92 ? -1.224 1.200 9.078 1.00 90.56 92 PHE A C 1
ATOM 770 O O . PHE A 1 92 ? -1.995 0.571 9.802 1.00 90.56 92 PHE A O 1
ATOM 777 N N . ASP A 1 93 ? -0.032 1.627 9.484 1.00 89.50 93 ASP A N 1
ATOM 778 C CA . ASP A 1 93 ? 0.387 1.576 10.883 1.00 89.50 93 ASP A CA 1
ATOM 779 C C . ASP A 1 93 ? -0.178 2.804 11.607 1.00 89.50 93 ASP A C 1
ATOM 781 O O . ASP A 1 93 ? 0.464 3.849 11.698 1.00 89.50 93 ASP A O 1
ATOM 785 N N . GLU A 1 94 ? -1.442 2.711 12.025 1.00 89.31 94 GLU A N 1
ATOM 786 C CA . GLU A 1 94 ? -2.165 3.832 12.634 1.00 89.31 94 GLU A CA 1
ATOM 787 C C . GLU A 1 94 ? -1.483 4.339 13.913 1.00 89.31 94 GLU A C 1
ATOM 789 O O . GLU A 1 94 ? -1.468 5.544 14.148 1.00 89.31 94 GLU A O 1
ATOM 794 N N . GLU A 1 95 ? -0.866 3.460 14.711 1.00 88.88 95 GLU A N 1
ATOM 795 C CA . GLU A 1 95 ? -0.169 3.854 15.941 1.00 88.88 95 GLU A CA 1
ATOM 796 C C . GLU A 1 95 ? 1.064 4.709 15.631 1.00 88.88 95 GLU A C 1
ATOM 798 O O . GLU A 1 95 ? 1.251 5.765 16.238 1.00 88.88 95 GLU A O 1
ATOM 803 N N . MET A 1 96 ? 1.863 4.301 14.640 1.00 91.50 96 MET A N 1
ATOM 804 C CA . MET A 1 96 ? 3.007 5.085 14.176 1.00 91.50 96 MET A CA 1
ATOM 805 C C . MET A 1 96 ? 2.563 6.426 13.573 1.00 91.50 96 MET A C 1
ATOM 807 O O . MET A 1 96 ? 3.072 7.470 13.975 1.00 91.50 96 MET A O 1
ATOM 811 N N . ILE A 1 97 ? 1.579 6.413 12.665 1.00 92.75 97 ILE A N 1
ATOM 812 C CA . ILE A 1 97 ? 1.081 7.622 11.983 1.00 92.75 97 ILE A CA 1
ATOM 813 C C . ILE A 1 97 ? 0.531 8.632 12.996 1.00 92.75 97 ILE A C 1
ATOM 815 O O . ILE A 1 97 ? 0.871 9.811 12.946 1.00 92.75 97 ILE A O 1
ATOM 819 N N . LEU A 1 98 ? -0.305 8.185 13.936 1.00 92.00 98 LEU A N 1
ATOM 820 C CA . LEU A 1 98 ? -0.861 9.049 14.979 1.00 92.00 98 LEU A CA 1
ATOM 821 C C . LEU A 1 98 ? 0.209 9.498 15.986 1.00 92.00 98 LEU A C 1
ATOM 823 O O . LEU A 1 98 ? 0.088 10.580 16.562 1.00 92.00 98 LEU A O 1
ATOM 827 N N . GLY A 1 99 ? 1.254 8.694 16.192 1.00 92.69 99 GLY A N 1
ATOM 828 C CA . GLY A 1 99 ? 2.396 9.013 17.047 1.00 92.69 99 GLY A CA 1
ATOM 829 C C . GLY A 1 99 ? 3.258 10.166 16.526 1.00 92.69 99 GLY A C 1
ATOM 830 O O . GLY A 1 99 ? 3.778 10.931 17.338 1.00 92.69 99 GLY A O 1
ATOM 831 N N . GLU A 1 100 ? 3.360 10.331 15.205 1.00 94.69 100 GLU A N 1
ATOM 832 C CA . GLU A 1 100 ? 4.077 11.444 14.560 1.00 94.69 100 GLU A CA 1
ATOM 833 C C . GLU A 1 100 ? 3.324 12.784 14.649 1.00 94.69 100 GLU A C 1
ATOM 835 O O . GLU A 1 100 ? 3.924 13.853 14.507 1.00 94.69 100 GLU A O 1
ATOM 840 N N . LEU A 1 101 ? 2.013 12.752 14.907 1.00 94.69 101 LEU A N 1
ATOM 841 C CA . LEU A 1 101 ? 1.195 13.954 15.045 1.00 94.6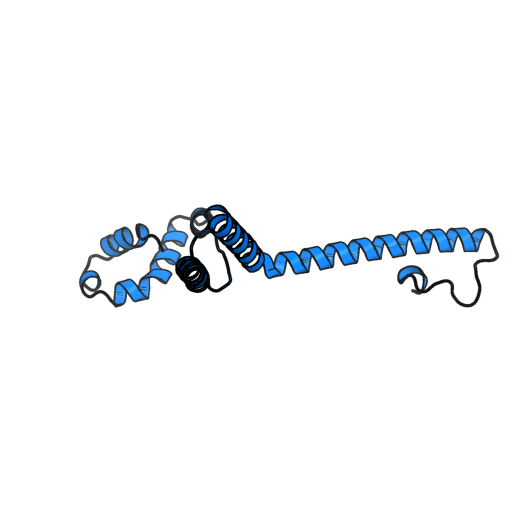9 101 LEU A CA 1
ATOM 842 C C . LEU A 1 101 ? 1.387 14.619 16.413 1.00 94.69 101 LEU A C 1
ATOM 844 O O . LEU A 1 101 ? 1.515 13.954 17.450 1.00 94.69 101 LEU A O 1
ATOM 848 N N . SER A 1 102 ? 1.303 15.954 16.428 1.00 96.00 102 SER A N 1
ATOM 849 C CA . SER A 1 102 ? 1.152 16.705 17.676 1.00 96.00 102 SER A CA 1
ATOM 850 C C . SER A 1 102 ? -0.110 16.253 18.416 1.00 96.00 102 SER A C 1
ATOM 852 O O . SER A 1 102 ? -1.074 15.794 17.804 1.00 96.00 102 SER A O 1
ATOM 854 N N . GLU A 1 103 ? -0.110 16.388 19.741 1.00 91.69 103 GLU A N 1
ATOM 855 C CA . GLU A 1 103 ? -1.220 15.956 20.601 1.00 91.69 103 GLU A CA 1
ATOM 856 C C . GLU A 1 103 ? -2.573 16.504 20.120 1.00 91.69 103 GLU A C 1
ATOM 858 O O . GLU A 1 103 ? -3.507 15.739 19.904 1.00 91.69 103 GLU A O 1
ATOM 863 N N . ARG A 1 104 ? -2.631 17.803 19.798 1.00 91.75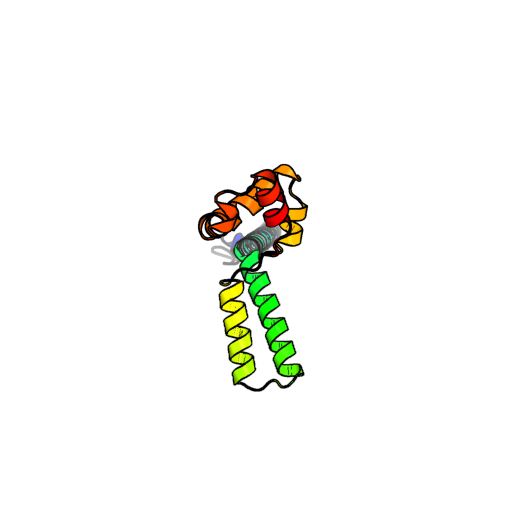 104 ARG A N 1
ATOM 864 C CA . ARG A 1 104 ? -3.846 18.455 19.287 1.00 91.75 104 ARG A CA 1
ATOM 865 C C . ARG A 1 104 ? -4.321 17.892 17.947 1.00 91.75 104 ARG A C 1
ATOM 867 O O . ARG A 1 104 ? -5.498 17.596 17.798 1.00 91.75 104 ARG A O 1
ATOM 874 N N . LEU A 1 105 ? -3.416 17.688 16.985 1.00 93.94 105 LEU A N 1
ATOM 875 C CA . LEU A 1 105 ? -3.791 17.119 15.683 1.00 93.94 105 LEU A CA 1
ATOM 876 C C . LEU A 1 105 ? -4.276 15.673 15.812 1.00 93.94 105 LEU A C 1
ATOM 878 O O . LEU A 1 105 ? -5.177 15.247 15.095 1.00 93.94 105 LEU A O 1
ATOM 882 N N . ARG A 1 106 ? -3.681 14.911 16.727 1.00 92.88 106 ARG A N 1
ATOM 883 C CA . ARG A 1 106 ? -4.085 13.536 17.010 1.00 92.88 106 ARG A CA 1
ATOM 884 C C . ARG A 1 106 ? -5.490 13.476 17.600 1.00 92.88 106 ARG A C 1
ATOM 886 O O . ARG A 1 106 ? -6.290 12.665 17.141 1.00 92.88 106 ARG A O 1
ATOM 893 N N . GLU A 1 107 ? -5.790 14.341 18.568 1.00 89.50 107 GLU A N 1
ATOM 894 C CA . GLU A 1 107 ? -7.139 14.502 19.125 1.00 89.50 107 GLU A CA 1
ATOM 895 C C . GLU A 1 107 ? -8.150 14.856 18.030 1.00 89.50 107 GLU A C 1
ATOM 897 O O . GLU A 1 107 ? -9.204 14.226 17.952 1.00 89.50 107 GLU A O 1
ATOM 902 N N . ASP A 1 108 ? -7.821 15.798 17.142 1.00 91.00 108 ASP A N 1
ATOM 903 C CA . ASP A 1 108 ? -8.697 16.191 16.032 1.00 91.00 108 ASP A CA 1
ATOM 904 C C . ASP A 1 108 ? -8.993 15.014 15.085 1.00 91.00 108 ASP A C 1
ATOM 906 O O . ASP A 1 108 ? -10.148 14.779 14.719 1.00 91.00 108 ASP A O 1
ATOM 910 N N . VAL A 1 109 ? -7.971 14.232 14.715 1.00 92.44 109 VAL A N 1
ATOM 911 C CA . VAL A 1 109 ? -8.124 13.045 13.852 1.00 92.44 109 VAL A CA 1
ATOM 912 C C . VAL A 1 109 ? -8.977 11.969 14.530 1.00 92.44 109 VAL A C 1
ATOM 914 O O . VAL A 1 109 ? -9.892 11.420 13.910 1.00 92.44 109 VAL A O 1
ATOM 917 N N . ILE A 1 110 ? -8.714 11.681 15.806 1.00 90.50 110 ILE A N 1
ATOM 918 C CA . ILE A 1 110 ? -9.460 10.687 16.584 1.00 90.50 110 ILE A CA 1
ATOM 919 C C . ILE A 1 110 ? -10.933 11.103 16.725 1.00 90.50 110 ILE A C 1
ATOM 921 O O . ILE A 1 110 ? -11.835 10.317 16.419 1.00 90.50 110 ILE A O 1
ATOM 925 N N . ASN A 1 111 ? -11.195 12.359 17.095 1.00 88.50 111 ASN A N 1
ATOM 926 C CA . ASN A 1 111 ? -12.551 12.895 17.202 1.00 88.50 111 ASN A CA 1
ATOM 927 C C . ASN A 1 111 ? -13.283 12.871 15.852 1.00 88.50 111 ASN A C 1
ATOM 929 O O . ASN A 1 111 ? -14.459 12.501 15.789 1.00 88.50 111 ASN A O 1
ATOM 933 N N . TYR A 1 112 ? -12.593 13.185 14.750 1.00 90.56 112 TYR A N 1
ATOM 934 C CA . TYR A 1 112 ? -13.163 13.089 13.407 1.00 90.56 112 TYR A CA 1
ATOM 935 C C . TYR A 1 112 ? -13.589 11.657 13.063 1.00 90.56 112 TYR A C 1
ATOM 937 O O . TYR A 1 112 ? -14.701 11.463 12.558 1.00 90.56 112 TYR A O 1
ATOM 945 N N . ASN A 1 113 ? -12.746 10.662 13.351 1.00 88.50 113 ASN A N 1
ATOM 946 C CA . ASN A 1 113 ? -13.030 9.249 13.080 1.00 88.50 113 ASN A CA 1
ATOM 947 C C . ASN A 1 113 ? -14.191 8.721 13.934 1.00 88.50 113 ASN A C 1
ATOM 949 O O . ASN A 1 113 ? -15.036 7.969 13.446 1.00 88.50 113 ASN A O 1
ATOM 953 N N . CYS A 1 114 ? -14.288 9.163 15.186 1.00 87.25 114 CYS A N 1
ATOM 954 C CA . CYS A 1 114 ? -15.316 8.706 16.114 1.00 87.25 114 CYS A CA 1
ATOM 955 C C . CYS A 1 114 ? -16.610 9.530 16.089 1.00 87.25 114 CYS A C 1
ATOM 957 O O . CYS A 1 114 ? -17.569 9.144 16.755 1.00 87.25 114 CYS A O 1
ATOM 959 N N . ARG A 1 115 ? -16.708 10.612 15.301 1.00 86.94 115 ARG A N 1
ATOM 960 C CA . ARG A 1 115 ? -17.892 11.498 15.283 1.00 86.94 115 ARG A CA 1
ATOM 961 C C . ARG A 1 115 ? -19.216 10.760 15.078 1.00 86.94 115 ARG A C 1
ATOM 963 O O . ARG A 1 115 ? -20.213 11.081 15.715 1.00 86.94 115 ARG A O 1
ATOM 970 N N . SER A 1 116 ? -19.222 9.751 14.201 1.00 87.25 116 SER A N 1
ATOM 971 C CA . SER A 1 116 ? -20.424 8.965 13.913 1.00 87.25 116 SER A CA 1
ATOM 972 C C . SER A 1 116 ? -20.796 8.071 15.091 1.00 87.25 116 SER A C 1
ATOM 974 O O . SER A 1 116 ? -21.978 7.904 15.374 1.00 87.25 116 SER A O 1
ATOM 976 N N . LEU A 1 117 ? -19.797 7.513 15.783 1.00 86.50 117 LEU A N 1
ATOM 977 C CA . LEU A 1 117 ? -19.999 6.689 16.970 1.00 86.50 117 LEU A CA 1
ATOM 978 C C . LEU A 1 117 ? -20.551 7.543 18.114 1.00 86.50 117 LEU A C 1
ATOM 980 O O . LEU A 1 117 ? -21.581 7.200 18.688 1.00 86.50 117 LEU A O 1
ATOM 984 N N . VAL A 1 118 ? -19.920 8.688 18.378 1.00 87.00 118 VAL A N 1
ATOM 985 C CA . VAL A 1 118 ? -20.344 9.641 19.412 1.00 87.00 118 VAL A CA 1
ATOM 986 C C . VAL A 1 118 ? -21.779 10.110 19.165 1.00 87.00 118 VAL A C 1
ATOM 988 O O . VAL A 1 118 ? -22.596 10.062 20.078 1.00 87.00 118 VAL A O 1
ATOM 991 N N . ALA A 1 119 ? -22.122 10.474 17.924 1.00 86.31 119 ALA A N 1
ATOM 992 C CA . ALA A 1 119 ? -23.477 10.896 17.566 1.00 86.31 119 ALA A CA 1
ATOM 993 C C . ALA A 1 119 ? -24.520 9.766 17.668 1.00 86.31 119 ALA A C 1
ATOM 995 O O . ALA A 1 119 ? -25.689 10.027 17.943 1.00 86.31 119 ALA A O 1
ATOM 996 N N . SER A 1 120 ? -24.114 8.511 17.443 1.00 87.62 120 SER A N 1
ATOM 997 C CA . SER A 1 120 ? -25.016 7.352 17.488 1.00 87.62 120 SER A CA 1
ATOM 998 C C . SER A 1 120 ? -25.358 6.873 18.900 1.00 87.62 120 SER A C 1
ATOM 1000 O O . SER A 1 120 ? -26.304 6.106 19.068 1.00 87.62 120 SER A O 1
ATOM 1002 N N . VAL A 1 121 ? -24.603 7.304 19.914 1.00 88.50 121 VAL A N 1
ATOM 1003 C CA . VAL A 1 121 ? -24.745 6.841 21.297 1.00 88.50 121 VAL A CA 1
ATOM 1004 C C . VAL A 1 121 ? -25.419 7.940 22.133 1.00 88.50 121 VAL A C 1
ATOM 100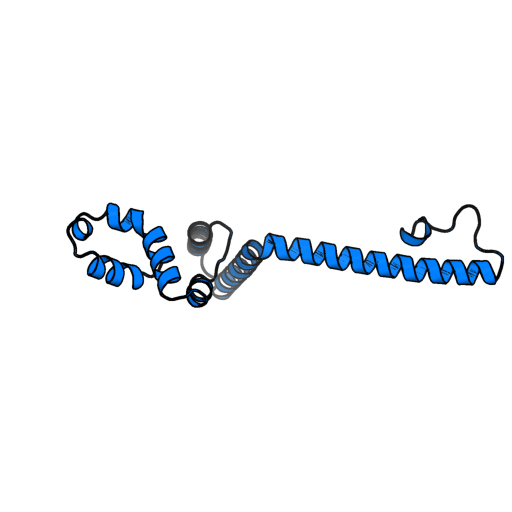6 O O . VAL A 1 121 ? -24.768 8.924 22.486 1.00 88.50 121 VAL A O 1
ATOM 1009 N N . PRO A 1 122 ? -26.701 7.778 22.532 1.00 88.06 122 PRO A N 1
ATOM 1010 C CA . PRO A 1 122 ? -27.447 8.803 23.274 1.00 88.06 122 PRO A CA 1
ATOM 1011 C C . PRO A 1 122 ? -26.804 9.208 24.605 1.00 88.06 122 PRO A C 1
ATOM 1013 O O . PRO A 1 122 ? -27.012 10.320 25.081 1.00 88.06 122 PRO A O 1
ATOM 1016 N N . PHE A 1 123 ? -26.002 8.317 25.194 1.00 88.62 123 PHE A N 1
ATOM 1017 C CA . PHE A 1 123 ? -25.238 8.590 26.409 1.00 88.62 123 PHE A CA 1
ATOM 1018 C C . PHE A 1 123 ? -24.231 9.740 26.232 1.00 88.62 123 PHE A C 1
ATOM 1020 O O . PHE A 1 123 ? -24.069 10.538 27.149 1.00 88.62 123 PHE A O 1
ATOM 1027 N N . PHE A 1 124 ? -23.602 9.877 25.058 1.00 87.56 124 PHE A N 1
ATOM 1028 C CA . PHE A 1 124 ? -22.639 10.955 24.803 1.00 87.56 124 PHE A CA 1
ATOM 1029 C C . PHE A 1 124 ? -23.296 12.274 24.381 1.00 87.56 124 PHE A C 1
ATOM 1031 O O . PHE A 1 124 ? -22.655 13.315 24.469 1.00 87.56 124 PHE A O 1
ATOM 1038 N N . ALA A 1 125 ? -24.571 12.264 23.975 1.00 84.12 125 ALA A N 1
ATOM 1039 C CA . ALA A 1 125 ? -25.259 13.455 23.470 1.00 84.12 125 ALA A CA 1
ATOM 1040 C C . ALA A 1 125 ? -25.401 14.577 24.517 1.00 84.12 125 ALA A C 1
ATOM 1042 O O . ALA A 1 125 ? -25.398 15.750 24.158 1.00 84.12 125 ALA A O 1
ATOM 1043 N N . ASN A 1 126 ? -25.508 14.213 25.799 1.00 86.06 126 ASN A N 1
ATOM 1044 C CA . ASN A 1 126 ? -25.633 15.152 26.921 1.00 86.06 126 ASN A CA 1
ATOM 1045 C C . ASN A 1 126 ? -24.428 15.099 27.878 1.00 86.06 126 ASN A C 1
ATOM 1047 O O . ASN A 1 126 ? -24.506 15.622 28.989 1.00 86.06 126 ASN A O 1
ATOM 1051 N N . ALA A 1 127 ? -23.350 14.412 27.494 1.00 88.38 127 ALA A N 1
ATOM 1052 C CA . ALA A 1 127 ? -22.158 14.288 28.322 1.00 88.38 127 ALA A CA 1
ATOM 1053 C C . ALA A 1 127 ? -21.255 15.525 28.189 1.00 88.38 127 ALA A C 1
ATOM 1055 O O . ALA A 1 127 ? -21.305 16.241 27.189 1.00 88.38 127 ALA A O 1
ATOM 1056 N N . ASP A 1 128 ? -20.414 15.765 29.198 1.00 91.00 128 ASP A N 1
ATOM 1057 C CA . ASP A 1 128 ? -19.423 16.842 29.151 1.00 91.00 128 ASP A CA 1
ATOM 1058 C C . ASP A 1 128 ? -18.461 16.646 27.957 1.00 91.00 128 ASP A C 1
ATOM 1060 O O . ASP A 1 128 ? -17.933 15.544 27.784 1.00 91.00 128 ASP A O 1
ATOM 1064 N N . PRO A 1 129 ? -18.199 17.679 27.134 1.00 85.44 129 PRO A N 1
ATOM 1065 C CA . PRO A 1 129 ? -17.340 17.543 25.960 1.00 85.44 129 PRO A CA 1
ATOM 1066 C C . PRO A 1 129 ? -15.910 17.086 26.270 1.00 85.44 129 PRO A C 1
ATOM 1068 O O . PRO A 1 129 ? -15.328 16.361 25.462 1.00 85.44 129 PRO A O 1
ATOM 1071 N N . ASN A 1 130 ? -15.346 17.465 27.424 1.00 87.81 130 ASN A N 1
ATOM 1072 C CA . ASN A 1 130 ? -14.006 17.016 27.811 1.00 87.81 130 ASN A CA 1
ATOM 1073 C C . ASN A 1 130 ? -14.033 15.535 28.180 1.00 87.81 130 ASN A C 1
ATOM 1075 O O . ASN A 1 130 ? -13.175 14.784 27.734 1.00 87.81 130 ASN A O 1
ATOM 1079 N N . PHE A 1 131 ? -15.072 15.092 28.895 1.00 89.06 131 PHE A N 1
ATOM 1080 C CA . PHE A 1 131 ? -15.280 13.668 29.157 1.00 8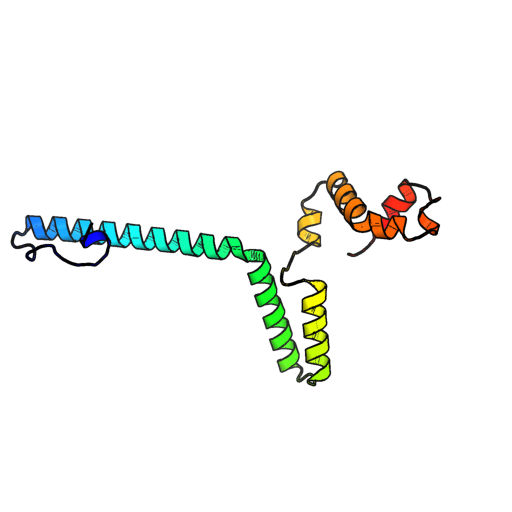9.06 131 PHE A CA 1
ATOM 1081 C C . PHE A 1 131 ? -15.424 12.858 27.862 1.00 89.06 131 PHE A C 1
ATOM 1083 O O . PHE A 1 131 ? -14.827 11.790 27.740 1.00 89.06 131 PHE A O 1
ATOM 1090 N N . VAL A 1 132 ? -16.185 13.350 26.876 1.00 88.19 132 VAL A N 1
ATOM 1091 C CA . VAL A 1 132 ? -16.300 12.663 25.580 1.00 88.19 132 VAL A CA 1
ATOM 1092 C C . VAL A 1 132 ? -14.927 12.565 24.912 1.00 88.19 132 VAL A C 1
ATOM 1094 O O . VAL A 1 132 ? -14.547 11.470 24.507 1.00 88.19 132 VAL A O 1
ATOM 1097 N N . ASN A 1 133 ? -14.159 13.657 24.861 1.00 86.44 133 ASN A N 1
ATOM 1098 C CA . ASN A 1 133 ? -12.811 13.663 24.284 1.00 86.44 133 ASN A CA 1
ATOM 1099 C C . ASN A 1 133 ? -11.865 12.676 25.002 1.00 86.44 133 ASN A C 1
ATOM 1101 O O . ASN A 1 133 ? -11.203 11.861 24.357 1.00 86.44 133 ASN A O 1
ATOM 1105 N N . ASP A 1 134 ? -11.873 12.653 26.336 1.00 87.81 134 ASP A N 1
ATOM 1106 C CA . ASP A 1 134 ? -11.076 11.721 27.143 1.00 87.81 134 ASP A CA 1
ATOM 1107 C C . ASP A 1 134 ? -11.437 10.255 26.870 1.00 87.81 134 ASP A C 1
ATOM 1109 O O . ASP A 1 134 ? -10.567 9.386 26.823 1.00 87.81 134 ASP A O 1
ATOM 1113 N N . VAL A 1 135 ? -12.722 9.956 26.663 1.00 88.56 135 VAL A N 1
ATOM 1114 C CA . VAL A 1 135 ? -13.165 8.605 26.304 1.00 88.56 135 VAL A CA 1
ATOM 1115 C C . VAL A 1 135 ? -12.724 8.255 24.885 1.00 88.56 135 VAL A C 1
ATOM 1117 O O . VAL A 1 135 ? -12.192 7.166 24.663 1.00 88.56 135 VAL A O 1
ATOM 1120 N N . VAL A 1 136 ? -12.917 9.163 23.924 1.00 87.06 136 VAL A N 1
ATOM 1121 C CA . VAL A 1 136 ? -12.617 8.907 22.510 1.00 87.06 136 VAL A CA 1
ATOM 1122 C C . VAL A 1 136 ? -11.113 8.725 22.284 1.00 87.06 136 VAL A C 1
ATOM 1124 O O . VAL A 1 136 ? -10.713 7.795 21.586 1.00 87.06 136 VAL A O 1
ATOM 1127 N N . THR A 1 137 ? -10.264 9.522 22.935 1.00 85.19 137 THR A N 1
ATOM 1128 C CA . THR A 1 137 ? -8.793 9.403 22.852 1.00 85.19 137 THR A CA 1
ATOM 1129 C C . THR A 1 137 ? -8.242 8.091 23.417 1.00 85.19 137 THR A C 1
ATOM 1131 O O . THR A 1 137 ? -7.102 7.724 23.123 1.00 85.19 137 THR A O 1
ATOM 1134 N N . LYS A 1 138 ? -9.033 7.347 24.200 1.00 86.19 138 LYS A N 1
ATOM 1135 C CA . LYS A 1 138 ? -8.679 6.012 24.712 1.00 86.19 138 LYS A CA 1
ATOM 1136 C C . LYS A 1 138 ? -9.227 4.861 23.869 1.00 86.19 138 LYS A C 1
ATOM 1138 O O . LYS A 1 138 ? -8.883 3.708 24.145 1.00 86.19 138 LYS A O 1
ATOM 1143 N N . LEU A 1 139 ? -10.054 5.129 22.858 1.00 84.00 139 LEU A N 1
ATOM 1144 C CA . LEU A 1 139 ? -10.562 4.091 21.965 1.00 84.00 139 LEU A CA 1
ATOM 1145 C C . LEU A 1 139 ? -9.439 3.563 21.067 1.00 84.00 139 LEU A C 1
ATOM 1147 O O . LEU A 1 139 ? -8.676 4.325 20.479 1.00 84.00 139 LEU A O 1
ATOM 1151 N N . LYS A 1 140 ? -9.360 2.235 20.945 1.00 73.19 140 LYS A N 1
ATOM 1152 C CA . LYS A 1 140 ? -8.540 1.576 19.924 1.00 73.19 140 LYS A CA 1
ATOM 1153 C C . LYS A 1 140 ? -9.405 1.357 18.690 1.00 73.19 140 LYS A C 1
ATOM 1155 O O . LYS A 1 140 ? -10.388 0.619 18.769 1.00 73.19 140 LYS A O 1
ATOM 1160 N N . ILE A 1 141 ? -9.044 2.030 17.604 1.00 60.81 141 ILE A N 1
ATOM 1161 C CA . ILE A 1 141 ? -9.707 1.968 16.295 1.00 60.81 141 ILE A CA 1
ATOM 1162 C C . ILE A 1 141 ? -9.002 0.907 15.431 1.00 60.81 141 ILE A C 1
ATOM 1164 O O . ILE A 1 141 ? -7.774 0.732 15.577 1.00 60.81 141 ILE A O 1
#